Protein AF-A0A8B3RK13-F1 (afdb_monomer_lite)

InterPro domains:
  IPR025984 dCTP pyrophosphatase 1 [PF12643] (1-49)
  IPR052555 dCTP Pyrophosphatase [PTHR46523] (2-49)

Foldseek 3Di:
DVVVVVVVVVVVVVVCVVVVHDPVVVVVVVVVVVCVQAPVVRNVPDPDGPD

Structure (mmCIF, N/CA/C/O backbone):
data_AF-A0A8B3RK13-F1
#
_entry.id   AF-A0A8B3RK13-F1
#
loop_
_atom_site.group_PDB
_atom_site.id
_atom_site.type_symbol
_atom_site.label_atom_id
_atom_site.label_alt_id
_atom_site.label_comp_id
_atom_site.label_asym_id
_atom_site.label_entity_id
_atom_site.label_seq_id
_atom_site.pdbx_PDB_ins_code
_atom_site.Cartn_x
_atom_site.Cartn_y
_atom_site.Cartn_z
_atom_site.occupancy
_atom_site.B_iso_or_equiv
_atom_site.auth_seq_id
_atom_site.auth_comp_id
_atom_site.auth_asym_id
_atom_site.auth_atom_id
_atom_site.pdbx_PDB_model_num
ATOM 1 N N . MET A 1 1 ? 11.219 -10.691 8.217 1.00 81.31 1 MET A N 1
ATOM 2 C CA . MET A 1 1 ? 11.176 -10.202 6.818 1.00 81.31 1 MET A CA 1
ATOM 3 C C . MET A 1 1 ? 9.754 -10.232 6.276 1.00 81.31 1 MET A C 1
ATOM 5 O O . MET A 1 1 ? 9.259 -9.172 5.937 1.00 81.31 1 MET A O 1
ATOM 9 N N . TYR A 1 2 ? 9.088 -11.397 6.224 1.00 92.00 2 TYR A N 1
ATOM 10 C CA . TYR A 1 2 ? 7.664 -11.460 5.852 1.00 92.00 2 TYR A CA 1
ATOM 11 C C . TYR A 1 2 ? 6.761 -10.728 6.852 1.00 92.00 2 TYR A C 1
ATOM 13 O O . TYR A 1 2 ? 5.881 -10.001 6.414 1.00 92.00 2 TYR A O 1
ATOM 21 N N . GLU A 1 3 ? 7.053 -10.838 8.153 1.00 96.44 3 GLU A N 1
ATOM 22 C CA . GLU A 1 3 ? 6.354 -10.081 9.209 1.00 96.44 3 GLU A CA 1
ATOM 23 C C . GLU A 1 3 ? 6.456 -8.565 8.990 1.00 96.44 3 GLU A C 1
ATOM 25 O O . GLU A 1 3 ? 5.449 -7.899 8.820 1.00 96.44 3 GLU A O 1
ATOM 30 N N . GLU A 1 4 ? 7.672 -8.036 8.840 1.00 96.38 4 GLU A N 1
ATOM 31 C CA . GLU A 1 4 ? 7.889 -6.603 8.578 1.00 96.38 4 GLU A CA 1
ATOM 32 C C . GLU A 1 4 ? 7.172 -6.108 7.308 1.00 96.38 4 GLU A C 1
ATOM 34 O O . GLU A 1 4 ? 6.651 -4.996 7.261 1.00 96.38 4 GLU A O 1
ATOM 39 N N . LEU A 1 5 ? 7.126 -6.933 6.254 1.00 96.94 5 LEU A N 1
ATOM 40 C CA . LEU A 1 5 ? 6.375 -6.595 5.045 1.00 96.94 5 LEU A CA 1
ATOM 41 C C . LEU A 1 5 ? 4.863 -6.586 5.312 1.00 96.94 5 LEU A C 1
ATOM 43 O O . LEU A 1 5 ? 4.162 -5.719 4.790 1.00 96.94 5 LEU A O 1
ATOM 47 N N . ALA A 1 6 ? 4.366 -7.526 6.116 1.00 97.12 6 ALA A N 1
ATOM 48 C CA . ALA A 1 6 ? 2.974 -7.551 6.539 1.00 97.12 6 ALA A CA 1
ATOM 49 C C . ALA A 1 6 ? 2.631 -6.307 7.370 1.00 97.12 6 ALA A C 1
ATOM 51 O O . ALA A 1 6 ? 1.624 -5.666 7.084 1.00 97.12 6 ALA A O 1
ATOM 52 N N . ASP A 1 7 ? 3.497 -5.893 8.295 1.00 97.19 7 ASP A N 1
ATOM 53 C CA . ASP A 1 7 ? 3.303 -4.694 9.117 1.00 97.19 7 ASP A CA 1
ATOM 54 C C . ASP A 1 7 ? 3.222 -3.421 8.268 1.00 97.19 7 ASP A C 1
ATOM 56 O O . ASP A 1 7 ? 2.303 -2.614 8.431 1.00 97.19 7 ASP A O 1
ATOM 60 N N . VAL A 1 8 ? 4.122 -3.262 7.291 1.00 97.25 8 VAL A N 1
ATOM 61 C CA . VAL A 1 8 ? 4.060 -2.144 6.334 1.00 97.25 8 VAL A CA 1
ATOM 62 C C . VAL A 1 8 ? 2.735 -2.153 5.569 1.00 97.25 8 VAL A C 1
ATOM 64 O O . VAL A 1 8 ? 2.138 -1.096 5.345 1.00 97.25 8 VAL A O 1
ATOM 67 N N . MET A 1 9 ? 2.249 -3.332 5.178 1.00 96.50 9 MET A N 1
ATOM 68 C CA . MET A 1 9 ? 0.994 -3.448 4.438 1.00 96.50 9 MET A CA 1
ATOM 69 C C . MET A 1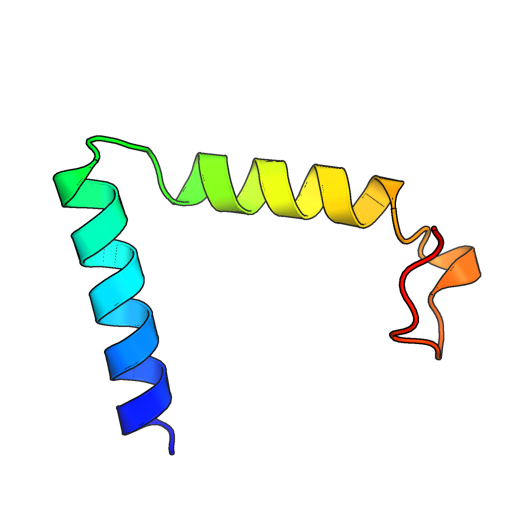 9 ? -0.230 -3.159 5.300 1.00 96.50 9 MET A C 1
ATOM 71 O O . MET A 1 9 ? -1.129 -2.453 4.844 1.00 96.50 9 MET A O 1
ATOM 75 N N . ILE A 1 10 ? -0.231 -3.614 6.551 1.00 97.12 10 ILE A N 1
ATOM 76 C CA . ILE A 1 10 ? -1.269 -3.309 7.537 1.00 97.12 10 ILE A CA 1
ATOM 77 C C . ILE A 1 10 ? -1.357 -1.797 7.753 1.00 97.12 10 ILE A C 1
ATOM 79 O O . ILE A 1 10 ? -2.449 -1.236 7.660 1.00 97.12 10 ILE A O 1
ATOM 83 N N . TYR A 1 11 ? -0.224 -1.117 7.945 1.00 97.12 11 TYR A N 1
ATOM 84 C CA . TYR A 1 11 ? -0.202 0.343 8.065 1.00 97.12 11 TYR A CA 1
ATOM 85 C C . TYR A 1 11 ? -0.761 1.049 6.825 1.00 97.12 11 TYR A C 1
ATOM 87 O O . TYR A 1 11 ? -1.506 2.019 6.958 1.00 97.12 11 TYR A O 1
ATOM 95 N N . CYS A 1 12 ? -0.447 0.571 5.616 1.00 96.44 12 CYS A N 1
ATOM 96 C CA . CYS A 1 12 ? -0.993 1.156 4.387 1.00 96.44 12 CYS A CA 1
AT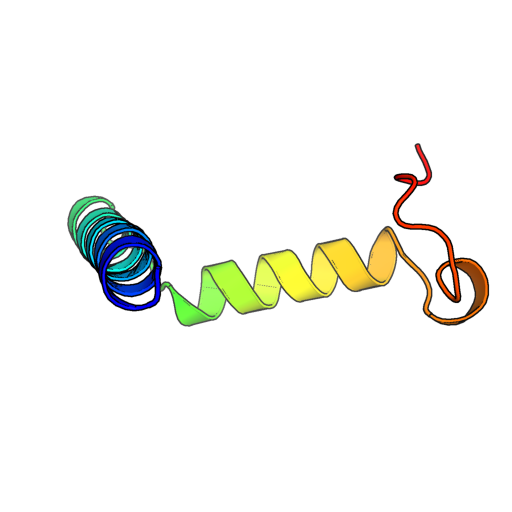OM 97 C C . CYS A 1 12 ? -2.520 1.021 4.308 1.00 96.44 12 CYS A C 1
ATOM 99 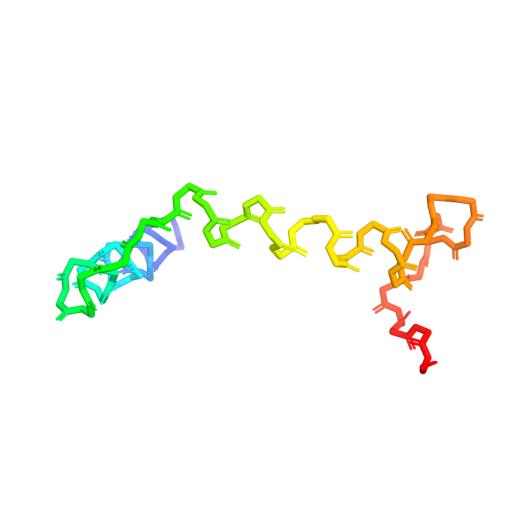O O . CYS A 1 12 ? -3.189 1.968 3.894 1.00 96.44 12 CYS A O 1
ATOM 101 N N . ILE A 1 13 ? -3.065 -0.130 4.714 1.00 96.75 13 ILE A N 1
ATOM 102 C CA . ILE A 1 13 ? -4.513 -0.372 4.741 1.00 96.75 13 ILE A CA 1
ATOM 103 C C . ILE A 1 13 ? -5.179 0.550 5.769 1.00 96.75 13 ILE A C 1
ATOM 105 O O . ILE A 1 13 ? -6.096 1.288 5.422 1.00 96.75 13 ILE A O 1
ATOM 109 N N . GLN A 1 14 ? -4.657 0.597 6.998 1.00 97.75 14 GLN A N 1
ATOM 110 C CA . GLN A 1 14 ? -5.179 1.472 8.056 1.00 97.75 14 GLN A CA 1
ATOM 111 C C . GLN A 1 14 ? -5.156 2.954 7.659 1.00 97.75 14 GLN A C 1
ATOM 113 O O . GLN A 1 14 ? -6.067 3.712 7.988 1.00 97.75 14 GLN A O 1
ATOM 118 N N . MET A 1 15 ? -4.116 3.382 6.943 1.00 97.38 15 MET A N 1
ATOM 119 C CA . MET A 1 15 ? -4.012 4.751 6.445 1.00 97.38 15 MET A CA 1
ATOM 120 C C . MET A 1 15 ? -5.081 5.062 5.390 1.00 97.38 15 MET A C 1
ATOM 122 O O . MET A 1 15 ? -5.632 6.161 5.403 1.00 97.38 15 MET A O 1
ATOM 126 N N . ALA A 1 16 ? -5.391 4.122 4.493 1.00 96.62 16 ALA A N 1
ATOM 127 C CA . ALA A 1 16 ? -6.457 4.300 3.507 1.00 96.62 16 ALA A CA 1
ATOM 128 C C . ALA A 1 16 ? -7.825 4.468 4.186 1.00 96.62 16 ALA A C 1
ATOM 130 O O . ALA A 1 16 ? -8.562 5.397 3.849 1.00 96.62 16 ALA A O 1
ATOM 131 N N . ASP A 1 17 ? -8.099 3.659 5.214 1.00 97.00 17 ASP A N 1
ATOM 132 C CA . ASP A 1 17 ? -9.317 3.770 6.022 1.00 97.00 17 ASP A CA 1
ATOM 133 C C . ASP A 1 17 ? -9.404 5.128 6.734 1.00 97.00 17 ASP A C 1
ATOM 135 O O . ASP A 1 17 ? -10.434 5.799 6.674 1.00 97.00 17 ASP A O 1
ATOM 139 N N . MET A 1 18 ? -8.312 5.582 7.364 1.00 97.69 18 MET A N 1
ATOM 140 C CA . MET A 1 18 ? -8.266 6.877 8.060 1.00 97.69 18 MET A CA 1
ATOM 141 C C . MET A 1 18 ? -8.497 8.062 7.113 1.00 97.69 18 MET A C 1
ATOM 143 O O . MET A 1 18 ? -9.117 9.054 7.497 1.00 97.69 18 MET A O 1
ATOM 147 N N . LEU A 1 19 ? -7.991 7.972 5.883 1.00 96.94 19 LEU A N 1
ATOM 148 C CA . LEU A 1 19 ? -8.162 9.002 4.860 1.00 96.94 19 LEU A CA 1
ATOM 149 C C . LEU A 1 19 ? -9.511 8.900 4.129 1.00 96.94 19 LEU A C 1
ATOM 151 O O . LEU A 1 19 ? -9.853 9.817 3.382 1.00 96.94 19 LEU A O 1
ATOM 155 N N . GLY A 1 20 ? -10.274 7.821 4.337 1.00 96.69 20 GLY A N 1
ATOM 156 C CA . GLY A 1 20 ? -11.549 7.577 3.662 1.00 96.69 20 GLY A CA 1
ATOM 157 C C . GLY A 1 20 ? -11.399 7.376 2.153 1.00 96.69 20 GLY A C 1
ATOM 158 O O . GLY A 1 20 ? -12.248 7.828 1.386 1.00 96.69 20 GLY A O 1
ATOM 159 N N . VAL A 1 21 ? -10.299 6.756 1.719 1.00 95.75 21 VAL A N 1
ATOM 160 C CA . VAL A 1 21 ? -9.960 6.560 0.301 1.00 95.75 21 VAL A CA 1
ATOM 161 C C . VAL A 1 21 ? -9.975 5.081 -0.077 1.00 95.75 21 VAL A C 1
ATOM 163 O O . VAL A 1 21 ? -9.612 4.222 0.722 1.00 95.75 21 VAL A O 1
ATOM 166 N N . ASP A 1 22 ? -10.348 4.779 -1.321 1.00 94.75 22 ASP A N 1
ATOM 167 C CA . ASP A 1 22 ? -10.343 3.410 -1.838 1.00 94.75 22 ASP A CA 1
ATOM 168 C C . ASP A 1 22 ? -8.919 2.975 -2.233 1.00 94.75 22 ASP A C 1
ATOM 170 O O . ASP A 1 22 ? -8.279 3.547 -3.125 1.00 94.75 22 ASP A O 1
ATOM 174 N N . LEU A 1 23 ? -8.405 1.947 -1.554 1.00 92.81 23 LEU A N 1
ATOM 175 C CA . LEU A 1 23 ? -7.053 1.438 -1.773 1.00 92.81 23 LEU A CA 1
ATOM 176 C C . LEU A 1 23 ? -6.882 0.767 -3.151 1.00 92.81 23 LEU A C 1
ATOM 178 O O . LEU A 1 23 ? -5.815 0.900 -3.759 1.00 92.81 23 LEU A O 1
ATOM 182 N N . ASP A 1 24 ? -7.906 0.081 -3.669 1.00 92.88 24 ASP A N 1
ATOM 183 C CA . ASP A 1 24 ? -7.880 -0.551 -4.996 1.00 92.88 24 ASP A CA 1
ATOM 184 C C . ASP A 1 24 ? -7.824 0.522 -6.094 1.00 92.88 24 ASP A C 1
ATOM 186 O O . ASP A 1 24 ? -6.994 0.439 -7.007 1.00 92.88 24 ASP A O 1
ATOM 190 N N . GLU A 1 25 ? -8.607 1.596 -5.959 1.00 94.88 25 GLU A N 1
ATOM 191 C CA . GLU A 1 25 ? -8.562 2.737 -6.878 1.00 94.88 25 GLU A CA 1
ATOM 192 C C . GLU A 1 25 ? -7.185 3.425 -6.876 1.00 94.88 25 GLU A C 1
ATOM 194 O O . GLU A 1 25 ? -6.626 3.715 -7.946 1.00 94.88 25 GLU A O 1
ATOM 199 N N . ILE A 1 26 ? -6.598 3.648 -5.693 1.00 94.25 26 ILE A N 1
ATOM 200 C CA . ILE A 1 26 ? -5.261 4.245 -5.546 1.00 94.25 26 ILE A CA 1
ATOM 201 C C . ILE A 1 26 ? -4.209 3.396 -6.259 1.00 94.25 26 ILE A C 1
ATOM 203 O O . ILE A 1 26 ? -3.404 3.924 -7.040 1.00 94.25 26 ILE A O 1
ATOM 207 N N . ILE A 1 27 ? -4.213 2.082 -6.018 1.00 93.31 27 ILE A N 1
ATOM 208 C CA . ILE A 1 27 ? -3.251 1.154 -6.617 1.00 93.31 27 ILE A CA 1
ATOM 209 C C . ILE A 1 27 ? -3.422 1.128 -8.137 1.00 93.31 27 ILE A C 1
ATOM 211 O O . ILE A 1 27 ? -2.436 1.302 -8.861 1.00 93.31 27 ILE A O 1
ATOM 215 N N . ARG A 1 28 ? -4.651 0.995 -8.650 1.00 92.50 28 ARG A N 1
ATOM 216 C CA . ARG A 1 28 ? -4.925 1.003 -10.099 1.00 92.50 28 ARG A CA 1
ATOM 217 C C . ARG A 1 28 ? -4.482 2.299 -10.760 1.00 92.50 28 ARG A C 1
ATOM 219 O O . ARG A 1 28 ? -3.801 2.267 -11.788 1.00 92.50 28 ARG A O 1
ATOM 226 N N . SER A 1 29 ? -4.797 3.439 -10.152 1.00 92.12 29 SER A N 1
ATOM 227 C CA . SER A 1 29 ? -4.383 4.756 -10.640 1.00 92.12 29 SER A CA 1
ATOM 228 C C . SER A 1 29 ? -2.863 4.892 -10.681 1.00 92.12 29 SER A C 1
ATOM 230 O O . SER A 1 29 ? -2.297 5.423 -11.643 1.00 92.12 29 SER A O 1
ATOM 232 N N . LYS A 1 30 ? -2.169 4.385 -9.656 1.00 90.06 30 LYS A N 1
ATOM 233 C CA . LYS A 1 30 ? -0.707 4.389 -9.604 1.00 90.06 30 LYS A CA 1
ATOM 234 C C . LYS A 1 30 ? -0.099 3.470 -10.662 1.00 90.06 30 LYS A C 1
ATOM 236 O O . LYS A 1 30 ? 0.849 3.880 -11.331 1.00 90.06 30 LYS A O 1
ATOM 241 N N . MET A 1 31 ? -0.666 2.283 -10.864 1.00 89.12 31 MET A N 1
ATOM 242 C CA . MET A 1 31 ? -0.249 1.340 -11.903 1.00 89.12 31 MET A CA 1
ATOM 243 C C . MET A 1 31 ? -0.437 1.918 -13.306 1.00 89.12 31 MET A C 1
ATOM 245 O O . MET A 1 31 ? 0.490 1.859 -14.109 1.00 89.12 31 MET A O 1
ATOM 249 N N . ALA A 1 32 ? -1.570 2.566 -13.587 1.00 88.50 32 ALA A N 1
ATOM 250 C CA . ALA A 1 32 ? -1.808 3.237 -14.864 1.00 88.50 32 ALA A CA 1
ATOM 251 C C . ALA A 1 32 ? -0.799 4.373 -15.120 1.00 88.50 32 ALA A C 1
ATOM 253 O O . ALA A 1 32 ? -0.261 4.497 -16.221 1.00 88.50 32 ALA A O 1
ATOM 254 N N . LYS A 1 33 ? -0.482 5.181 -14.096 1.00 85.25 33 LYS A N 1
ATOM 255 C CA . LYS A 1 33 ? 0.572 6.211 -14.176 1.00 85.25 33 LYS A CA 1
ATOM 256 C C . LYS A 1 33 ? 1.951 5.597 -14.418 1.00 85.25 33 LYS A C 1
ATOM 258 O O . LYS A 1 33 ? 2.710 6.111 -15.234 1.00 85.25 33 LYS A O 1
ATOM 263 N N . ASN A 1 34 ? 2.271 4.499 -13.735 1.00 82.81 34 ASN A N 1
ATOM 264 C CA . ASN A 1 34 ? 3.536 3.799 -13.920 1.00 82.81 34 ASN A CA 1
ATOM 265 C C . ASN A 1 34 ? 3.636 3.206 -15.331 1.00 82.81 34 ASN A C 1
ATOM 267 O O . ASN A 1 34 ? 4.665 3.381 -15.960 1.00 82.81 34 ASN A O 1
ATOM 271 N N . ALA A 1 35 ? 2.575 2.606 -15.872 1.00 81.06 35 ALA A N 1
ATOM 272 C CA . ALA A 1 35 ? 2.566 2.084 -17.240 1.00 81.06 35 ALA A CA 1
ATOM 273 C C . ALA A 1 35 ? 2.830 3.175 -18.294 1.00 81.06 35 ALA A C 1
ATOM 275 O O . ALA A 1 35 ? 3.481 2.916 -19.301 1.00 81.06 35 ALA A O 1
ATOM 276 N N . ARG A 1 36 ? 2.376 4.413 -18.046 1.00 76.12 36 ARG A N 1
ATOM 277 C CA . ARG A 1 36 ? 2.697 5.574 -18.895 1.00 76.12 36 ARG A CA 1
ATOM 278 C C . ARG A 1 36 ? 4.145 6.041 -18.732 1.00 76.12 36 ARG A C 1
ATOM 280 O O . ARG A 1 36 ? 4.768 6.414 -19.717 1.00 76.12 36 ARG A O 1
ATOM 287 N N . LYS A 1 37 ? 4.667 6.040 -17.500 1.00 74.69 37 LYS A N 1
ATOM 288 C CA . LYS A 1 37 ? 6.042 6.474 -17.186 1.00 74.69 37 LYS A CA 1
ATOM 289 C C . LYS A 1 37 ? 7.103 5.428 -17.566 1.00 74.69 37 LYS A C 1
ATOM 291 O O . LYS A 1 37 ? 8.247 5.785 -17.812 1.00 74.69 37 LYS A O 1
ATOM 296 N N . TYR A 1 38 ? 6.714 4.157 -17.629 1.00 68.62 38 TYR A N 1
ATOM 297 C CA . TYR A 1 38 ? 7.564 3.001 -17.905 1.00 68.62 38 TYR A CA 1
ATOM 298 C C . TYR A 1 38 ? 6.913 2.123 -18.977 1.00 68.62 38 TYR A C 1
ATOM 300 O O . TYR A 1 38 ? 6.321 1.087 -18.655 1.00 68.62 38 TYR A O 1
ATOM 308 N N . PRO A 1 39 ? 6.997 2.512 -20.260 1.00 69.62 39 PRO A N 1
ATOM 309 C CA . PRO A 1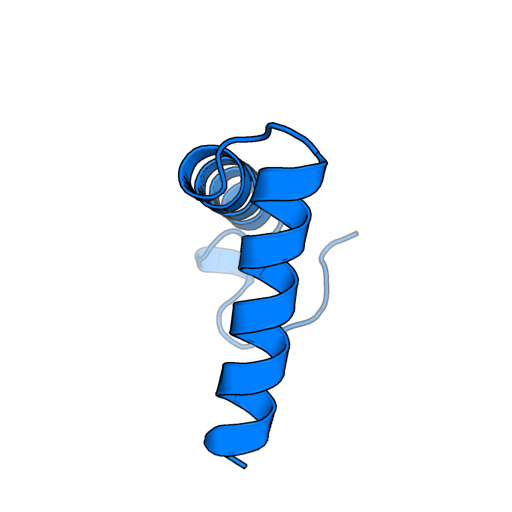 39 ? 6.584 1.634 -21.342 1.00 69.62 39 PRO A CA 1
ATOM 310 C C . PRO A 1 39 ? 7.342 0.309 -21.225 1.00 69.62 39 PRO A C 1
ATOM 312 O O . PRO A 1 39 ? 8.559 0.303 -21.014 1.00 69.62 39 PRO A O 1
ATOM 315 N N . VAL A 1 40 ? 6.640 -0.818 -21.361 1.00 64.19 40 VAL A N 1
ATOM 316 C CA . VAL A 1 40 ? 7.228 -2.169 -21.241 1.00 64.19 40 VAL A CA 1
ATOM 317 C C . VAL A 1 40 ? 8.395 -2.361 -22.219 1.00 64.19 40 VAL A C 1
ATOM 319 O O . VAL A 1 40 ? 9.373 -3.034 -21.901 1.00 64.19 40 VAL A O 1
ATOM 322 N N . GLU A 1 41 ? 8.323 -1.701 -23.376 1.00 60.34 41 GLU A N 1
ATOM 323 C CA . GLU A 1 41 ? 9.362 -1.679 -24.410 1.00 60.34 41 GLU A CA 1
ATOM 324 C C . GLU A 1 41 ? 10.634 -0.932 -23.973 1.00 60.34 41 GLU A C 1
ATOM 326 O O . GLU A 1 41 ? 11.730 -1.325 -24.358 1.00 60.34 41 GLU A O 1
ATOM 331 N N . ALA A 1 42 ? 10.512 0.088 -23.116 1.00 56.59 42 ALA A N 1
ATOM 332 C CA . ALA A 1 42 ? 11.623 0.909 -22.622 1.00 56.59 42 ALA A CA 1
ATOM 333 C C . ALA A 1 42 ? 12.151 0.473 -21.240 1.00 56.59 42 ALA A C 1
ATOM 335 O O . ALA A 1 42 ? 13.192 0.948 -20.795 1.00 56.59 42 ALA A O 1
ATOM 336 N N . SER A 1 43 ? 11.434 -0.420 -20.548 1.00 55.53 43 SER A N 1
ATOM 337 C CA . SER A 1 43 ? 11.664 -0.729 -19.123 1.00 55.53 43 SER A CA 1
ATOM 338 C C . SER A 1 43 ? 12.125 -2.168 -18.869 1.00 55.53 43 SER A C 1
ATOM 340 O O . SER A 1 43 ? 12.305 -2.575 -17.719 1.00 55.53 43 SER A O 1
ATOM 342 N N . ARG A 1 44 ? 12.362 -2.957 -19.930 1.00 48.62 44 ARG A N 1
ATOM 343 C CA . ARG A 1 44 ? 13.059 -4.247 -19.824 1.00 48.62 44 ARG A CA 1
ATOM 344 C C . ARG A 1 44 ? 14.520 -4.003 -19.431 1.00 48.62 44 ARG A C 1
ATOM 346 O O . ARG A 1 44 ? 15.367 -3.766 -20.281 1.00 48.62 44 ARG A O 1
ATOM 353 N N . GLY A 1 45 ? 14.800 -4.078 -18.130 1.00 58.56 45 GLY A N 1
ATOM 354 C CA . GLY 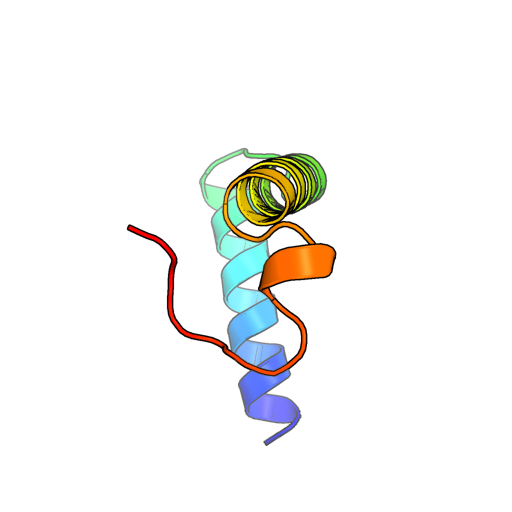A 1 45 ? 16.160 -4.092 -17.583 1.00 58.56 45 GLY A CA 1
ATOM 355 C C . GLY A 1 45 ? 16.649 -2.795 -16.935 1.00 58.56 45 GLY A C 1
ATOM 356 O O . GLY A 1 45 ? 17.805 -2.744 -16.534 1.00 58.56 45 GLY A O 1
ATOM 357 N N . SER A 1 46 ? 15.806 -1.769 -16.777 1.00 51.44 46 SER A N 1
ATOM 358 C CA . SER A 1 46 ? 16.203 -0.549 -16.067 1.00 51.44 46 SER A CA 1
ATOM 359 C C . SER A 1 46 ? 15.090 -0.041 -15.158 1.00 51.44 46 SER A C 1
ATOM 361 O O . SER A 1 46 ? 14.036 0.392 -15.612 1.00 51.44 46 SER A O 1
ATOM 363 N N . SER A 1 47 ? 15.344 -0.074 -13.849 1.00 56.88 47 SER A N 1
ATOM 364 C CA . SER A 1 47 ? 14.540 0.600 -12.824 1.00 56.88 47 SER A CA 1
ATOM 365 C C . SER A 1 47 ? 14.791 2.116 -12.778 1.00 56.88 47 SER A C 1
ATOM 367 O O . SER A 1 47 ? 14.290 2.795 -11.878 1.00 56.88 47 SER A O 1
ATOM 369 N N . ALA A 1 48 ? 15.572 2.667 -13.716 1.00 55.59 48 ALA A N 1
ATOM 370 C CA . ALA A 1 48 ? 15.780 4.103 -13.819 1.00 55.59 48 ALA A CA 1
ATOM 371 C C . ALA A 1 48 ? 14.478 4.773 -14.272 1.00 55.59 48 ALA A C 1
ATOM 373 O O . ALA A 1 48 ? 13.905 4.434 -15.306 1.00 55.59 48 ALA A O 1
ATOM 374 N N . LYS A 1 49 ? 13.984 5.719 -13.466 1.00 50.25 49 LYS A N 1
ATOM 375 C CA . LYS A 1 49 ? 12.847 6.562 -13.840 1.00 50.25 49 LYS A CA 1
ATOM 376 C C . LYS A 1 49 ? 13.218 7.324 -15.115 1.00 50.25 49 LYS A C 1
ATOM 378 O O . LYS A 1 49 ? 14.150 8.114 -15.066 1.00 50.25 49 LYS A O 1
ATOM 383 N N . ALA A 1 50 ? 12.498 7.101 -16.216 1.00 56.59 50 ALA A N 1
ATOM 384 C CA . ALA A 1 50 ? 12.494 8.058 -17.317 1.00 56.59 50 ALA A CA 1
ATOM 385 C C . ALA A 1 50 ? 11.900 9.363 -16.768 1.00 56.59 50 ALA A C 1
ATOM 387 O O . ALA A 1 50 ? 10.836 9.326 -16.131 1.00 56.59 50 ALA A O 1
ATOM 388 N N . GLU A 1 51 ? 12.662 10.450 -16.880 1.00 42.22 51 GLU A N 1
ATOM 389 C CA . GLU A 1 51 ? 12.337 11.770 -16.329 1.00 42.22 51 GLU A CA 1
ATOM 390 C C . GLU A 1 51 ? 10.982 12.258 -16.848 1.00 42.22 51 GLU A C 1
ATOM 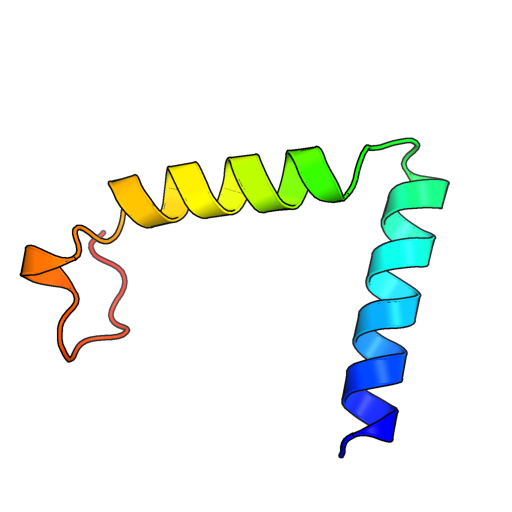392 O O . GLU A 1 51 ? 10.782 12.273 -18.082 1.00 42.22 51 GLU A O 1
#

Secondary structure (DSSP, 8-state):
-HHHHHHHHHHHHHHHHHHT--HHHHHHHHHHHHHHHS-HHHHTT--PPP-

Organism: Bifidobacterium animalis subsp. lactis (NCBI:txid302911)

Radius of gyration: 14.49 Å; chains: 1; bounding box: 28×23×34 Å

pLDDT: mean 82.83, std 17.28, range [42.22, 97.75]

Sequence (51 aa):
MYEELADVMIYCIQMADMLGVDLDEIIRSKMAKNARKYPVEASRGSSAKAE